Protein AF-A0A7L2H159-F1 (afdb_monomer_lite)

Foldseek 3Di:
DVVVVVVVVVCQLCVLVVLLVVLLVLLVVLLCVLPDPDAQPAADAVVQLVVLVVLLVVLLVLLVVCLVVSHSVSSNVSSVSSSVSLNSNSNNLRRHLPPPPHDPVNSVVSSVVNSVSSVVVSVSSVVSSVD

Structure (mmCIF, N/CA/C/O backbone):
data_AF-A0A7L2H159-F1
#
_entry.id   AF-A0A7L2H159-F1
#
loop_
_atom_site.group_PDB
_atom_site.id
_atom_site.type_symbol
_atom_site.label_atom_id
_atom_site.label_alt_id
_atom_site.label_comp_id
_atom_site.label_asym_id
_atom_site.label_entity_id
_atom_site.label_seq_id
_atom_site.pdbx_PDB_ins_code
_atom_site.Cartn_x
_atom_site.Cartn_y
_atom_site.Cartn_z
_atom_site.occupancy
_atom_site.B_iso_or_equiv
_atom_site.auth_seq_id
_atom_site.auth_comp_id
_atom_site.auth_asym_id
_atom_site.auth_atom_id
_atom_site.pdbx_PDB_model_num
ATOM 1 N N . SER A 1 1 ? -23.856 16.927 29.830 1.00 85.12 1 SER A N 1
ATOM 2 C CA . SER A 1 1 ? -25.014 16.331 29.131 1.00 85.12 1 SER A CA 1
ATOM 3 C C . SER A 1 1 ? -24.593 14.970 28.621 1.00 85.12 1 SER A C 1
ATOM 5 O O . SER A 1 1 ? -23.521 14.888 28.032 1.00 85.12 1 SER A O 1
ATOM 7 N N . LEU A 1 2 ? -25.415 13.944 28.853 1.00 88.69 2 LEU A N 1
ATOM 8 C CA . LEU A 1 2 ? -25.179 12.554 28.451 1.00 88.69 2 LEU A CA 1
ATOM 9 C C . LEU A 1 2 ? -24.815 12.423 26.962 1.00 88.69 2 LEU A C 1
ATOM 11 O O . LEU A 1 2 ? -23.869 11.725 26.626 1.00 88.69 2 LEU A O 1
ATOM 15 N N . LEU A 1 3 ? -25.477 13.191 26.089 1.00 90.19 3 LEU A N 1
ATOM 16 C CA . LEU A 1 3 ? -25.216 13.191 24.643 1.00 90.19 3 LEU A CA 1
ATOM 17 C C . LEU A 1 3 ? -23.782 13.608 24.282 1.00 90.19 3 LEU A C 1
ATOM 19 O O . LEU A 1 3 ? -23.207 13.081 23.336 1.00 90.19 3 LEU A O 1
ATOM 23 N N . LYS A 1 4 ? -23.180 14.533 25.044 1.00 90.75 4 LYS A N 1
ATOM 24 C CA . LYS A 1 4 ? -21.782 14.939 24.819 1.00 90.75 4 LYS A CA 1
ATOM 25 C C . LYS A 1 4 ? -20.814 13.815 25.188 1.00 90.75 4 LYS A C 1
ATOM 27 O O . LYS A 1 4 ? -19.815 13.634 24.507 1.00 90.75 4 LYS A O 1
ATOM 32 N N . THR A 1 5 ? -21.122 13.072 26.249 1.00 91.75 5 THR A N 1
ATOM 33 C CA . THR A 1 5 ? -20.315 11.933 26.698 1.00 91.75 5 THR A CA 1
ATOM 34 C C . THR A 1 5 ? -20.429 10.761 25.729 1.00 91.75 5 THR A C 1
ATOM 36 O O . THR A 1 5 ? -19.405 10.201 25.366 1.00 91.75 5 THR A O 1
ATOM 39 N N . VAL A 1 6 ? -21.640 10.440 25.256 1.00 92.12 6 VAL A N 1
ATOM 40 C CA . VAL A 1 6 ? -21.860 9.392 24.243 1.00 92.12 6 VAL A CA 1
ATOM 41 C C . VAL A 1 6 ? -21.061 9.694 22.977 1.00 92.12 6 VAL A C 1
ATOM 43 O O . VAL A 1 6 ? -20.264 8.865 22.555 1.00 92.12 6 VAL A O 1
ATOM 46 N N . LYS A 1 7 ? -21.175 10.918 22.447 1.00 91.62 7 LYS A N 1
ATOM 47 C CA . LYS A 1 7 ? -20.420 11.325 21.258 1.00 91.62 7 LYS A CA 1
ATOM 48 C C . LYS A 1 7 ? -18.904 11.217 21.450 1.00 91.62 7 LYS A C 1
ATOM 50 O O . LYS A 1 7 ? -18.211 10.736 20.565 1.00 91.62 7 LYS A O 1
ATOM 55 N N . ALA A 1 8 ? -18.387 11.641 22.605 1.00 91.12 8 ALA A N 1
ATOM 56 C CA . ALA A 1 8 ? -16.958 11.536 22.896 1.00 91.12 8 ALA A CA 1
ATOM 57 C C . ALA A 1 8 ? -16.473 10.074 22.924 1.00 91.12 8 ALA A C 1
ATOM 59 O O . ALA A 1 8 ? -15.375 9.789 22.456 1.00 91.12 8 ALA A O 1
ATOM 60 N N . VAL A 1 9 ? -17.293 9.151 23.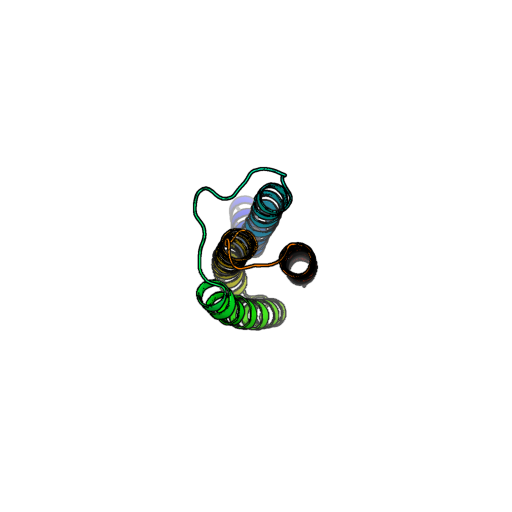438 1.00 91.44 9 VAL A N 1
ATOM 61 C CA . VAL A 1 9 ? -16.985 7.713 23.439 1.00 91.44 9 VAL A CA 1
ATOM 62 C C . VAL A 1 9 ? -17.002 7.142 22.020 1.00 91.44 9 VAL A C 1
ATOM 64 O O . VAL A 1 9 ? -16.086 6.411 21.658 1.00 91.44 9 VAL A O 1
ATOM 67 N N . GLU A 1 10 ? -17.994 7.495 21.200 1.00 90.12 10 GLU A N 1
ATOM 68 C CA . GLU A 1 10 ? -18.069 7.063 19.795 1.00 90.12 10 GLU A CA 1
ATOM 69 C C . GLU A 1 10 ? -16.881 7.577 18.969 1.00 90.12 10 GLU A C 1
ATOM 71 O O . GLU A 1 10 ? -16.285 6.831 18.188 1.00 90.12 10 GLU A O 1
ATOM 76 N N . ASP A 1 11 ? -16.497 8.841 19.162 1.00 88.69 11 ASP A N 1
ATOM 77 C CA . ASP A 1 11 ? -15.356 9.443 18.471 1.00 88.69 11 ASP A CA 1
ATOM 78 C C . ASP A 1 11 ? -14.041 8.728 18.817 1.00 88.69 11 ASP A C 1
ATOM 80 O O . ASP A 1 11 ? -13.229 8.460 17.926 1.00 88.69 11 ASP A O 1
ATOM 84 N N . GLU A 1 12 ? -13.853 8.386 20.093 1.00 87.94 12 GLU A N 1
ATOM 85 C CA . GLU A 1 12 ? -12.671 7.678 20.587 1.00 87.94 12 GLU A CA 1
ATOM 86 C C . GLU A 1 12 ? -12.644 6.210 20.139 1.00 87.94 12 GLU A C 1
ATOM 88 O O . GLU A 1 12 ? -11.576 5.673 19.847 1.00 87.94 12 GLU A O 1
ATOM 93 N N . ALA A 1 13 ? -13.812 5.572 20.025 1.00 89.06 13 ALA A N 1
ATOM 94 C CA . ALA A 1 13 ? -13.947 4.192 19.564 1.00 89.06 13 ALA A CA 1
ATOM 95 C C . ALA A 1 13 ? -13.726 4.025 18.051 1.00 89.06 13 ALA A C 1
ATOM 97 O O . ALA A 1 13 ? -13.437 2.919 17.609 1.00 89.06 13 ALA A O 1
ATOM 98 N N . THR A 1 14 ? -13.842 5.098 17.261 1.00 93.06 14 THR A N 1
ATOM 99 C CA . THR A 1 14 ? -13.792 5.043 15.784 1.00 93.06 14 THR A CA 1
ATOM 100 C C . THR A 1 14 ? -12.615 5.800 15.168 1.00 93.06 14 THR A C 1
ATOM 102 O O . THR A 1 14 ? -12.459 5.837 13.947 1.00 93.06 14 THR A O 1
ATOM 105 N N . LYS A 1 15 ? -11.767 6.450 15.973 1.00 94.69 15 LYS A N 1
ATOM 106 C CA . LYS A 1 15 ? -10.646 7.260 15.462 1.00 94.69 15 LYS A CA 1
ATOM 107 C C . LYS A 1 15 ? -9.642 6.460 14.624 1.00 94.69 15 LYS A C 1
ATOM 109 O O . LYS A 1 15 ? -9.171 6.962 13.606 1.00 94.69 15 LYS A O 1
ATOM 114 N N . GLY A 1 16 ? -9.332 5.228 15.023 1.00 95.38 16 GLY A N 1
ATOM 115 C CA . GLY A 1 16 ? -8.449 4.328 14.288 1.00 9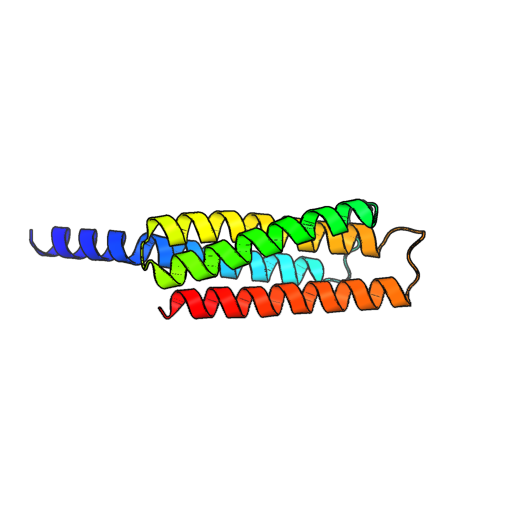5.38 16 GLY A CA 1
ATOM 116 C C . GLY A 1 16 ? -9.109 3.810 13.023 1.00 95.38 16 GLY A C 1
ATOM 117 O O . GLY A 1 16 ? -8.482 3.852 11.969 1.00 95.38 16 GLY A O 1
ATOM 118 N N . THR A 1 17 ? -10.387 3.441 13.098 1.00 95.00 17 THR A N 1
ATOM 119 C CA . THR A 1 17 ? -11.203 3.069 11.932 1.00 95.00 17 THR A CA 1
ATOM 120 C C . THR A 1 17 ? -11.168 4.163 10.863 1.00 95.00 17 THR A C 1
ATOM 122 O O . THR A 1 17 ? -10.732 3.909 9.744 1.00 95.00 17 THR A O 1
ATOM 125 N N . ARG A 1 18 ? -11.477 5.415 11.231 1.00 96.38 18 ARG A N 1
ATOM 126 C CA . ARG A 1 18 ? -11.416 6.571 10.314 1.00 96.38 18 ARG A CA 1
ATOM 127 C C . ARG A 1 18 ? -10.018 6.787 9.730 1.00 96.38 18 ARG A C 1
ATOM 129 O O . ARG A 1 18 ? -9.869 7.103 8.551 1.00 96.38 18 ARG A O 1
ATOM 136 N N . ALA A 1 19 ? -8.974 6.626 10.547 1.00 97.12 19 ALA A N 1
ATOM 137 C CA . ALA A 1 19 ? -7.594 6.745 10.081 1.00 97.12 19 ALA A CA 1
ATOM 138 C C . ALA A 1 19 ? -7.237 5.655 9.056 1.00 97.12 19 ALA A C 1
ATOM 140 O O . ALA A 1 19 ? -6.525 5.936 8.088 1.00 97.12 19 ALA A O 1
ATOM 141 N N . LEU A 1 20 ? -7.731 4.433 9.263 1.00 97.31 20 LEU A N 1
ATOM 142 C CA . LEU A 1 20 ? -7.494 3.298 8.382 1.00 97.31 20 LEU A CA 1
ATOM 143 C C . LEU A 1 20 ? -8.276 3.421 7.067 1.00 97.31 20 LEU A C 1
ATOM 145 O O . LEU A 1 20 ? -7.681 3.224 6.010 1.00 97.31 20 LEU A O 1
ATOM 149 N N . GLU A 1 21 ? -9.537 3.856 7.103 1.00 97.81 21 GLU A N 1
ATOM 150 C CA . GLU A 1 21 ? -10.330 4.189 5.907 1.00 97.81 21 GLU A CA 1
ATOM 151 C C . GLU A 1 21 ? -9.625 5.241 5.037 1.00 97.81 21 GLU A C 1
ATOM 153 O O . GLU A 1 21 ? -9.463 5.060 3.828 1.00 97.81 21 GLU A O 1
ATOM 158 N N . ALA A 1 22 ? -9.113 6.312 5.655 1.00 98.19 22 ALA A N 1
ATOM 159 C CA . ALA A 1 22 ? -8.348 7.337 4.947 1.00 98.19 22 ALA A CA 1
ATOM 160 C C . ALA A 1 22 ? -7.036 6.791 4.351 1.00 98.19 22 ALA A C 1
ATOM 162 O O . ALA A 1 22 ? -6.587 7.244 3.297 1.00 98.19 22 ALA A O 1
ATOM 163 N N . THR A 1 23 ? -6.390 5.828 5.016 1.00 98.38 23 THR A N 1
ATOM 164 C CA . THR A 1 23 ? -5.217 5.130 4.465 1.00 98.38 23 THR A CA 1
ATOM 165 C C . THR A 1 23 ? -5.581 4.260 3.267 1.00 98.38 23 THR A C 1
ATOM 167 O O . THR A 1 23 ? -4.852 4.291 2.280 1.00 98.38 23 THR A O 1
ATOM 170 N N . ILE A 1 24 ? -6.678 3.509 3.334 1.00 98.44 24 ILE A N 1
ATOM 171 C CA . ILE A 1 24 ? -7.157 2.664 2.233 1.00 98.44 24 ILE A CA 1
ATOM 172 C C . ILE A 1 24 ? -7.417 3.521 0.993 1.00 98.44 24 ILE A C 1
ATOM 174 O O . ILE A 1 24 ? -6.910 3.215 -0.084 1.00 98.44 24 ILE A O 1
ATOM 178 N N . GLU A 1 25 ? -8.126 4.640 1.149 1.00 98.44 25 GLU A N 1
ATOM 179 C CA . GLU A 1 25 ? -8.407 5.540 0.030 1.00 98.44 25 GLU A CA 1
ATOM 180 C C . GLU A 1 25 ? -7.126 6.143 -0.564 1.00 98.44 25 GLU A C 1
ATOM 182 O O . GLU A 1 25 ? -6.949 6.176 -1.781 1.00 98.44 25 GLU A O 1
ATOM 187 N N . HIS A 1 26 ? -6.173 6.532 0.284 1.00 98.50 26 HIS A N 1
ATOM 188 C CA . HIS A 1 26 ? -4.868 6.987 -0.186 1.00 98.50 26 HIS A CA 1
ATOM 189 C C . HIS A 1 26 ? -4.113 5.903 -0.972 1.00 98.50 26 HIS A C 1
ATOM 191 O O . HIS A 1 26 ? -3.534 6.189 -2.017 1.00 98.50 26 HIS A O 1
ATOM 197 N N . ILE A 1 27 ? -4.129 4.651 -0.507 1.00 98.44 27 ILE A N 1
ATOM 198 C CA . ILE A 1 27 ? -3.483 3.541 -1.219 1.00 98.44 27 ILE A CA 1
ATOM 199 C C . ILE A 1 27 ? -4.142 3.318 -2.586 1.00 98.44 27 ILE A C 1
ATOM 201 O O . ILE A 1 27 ? -3.430 3.109 -3.568 1.00 98.44 27 ILE A O 1
ATOM 205 N N . ARG A 1 28 ? -5.474 3.420 -2.690 1.00 98.50 28 ARG A N 1
ATOM 206 C CA . ARG A 1 28 ? -6.177 3.334 -3.984 1.00 98.50 28 ARG A CA 1
ATOM 207 C C . ARG A 1 28 ? -5.740 4.441 -4.946 1.00 98.50 28 ARG A C 1
ATOM 209 O O . ARG A 1 28 ? -5.537 4.171 -6.130 1.00 98.50 28 ARG A O 1
ATOM 216 N N . GLN A 1 29 ? -5.537 5.660 -4.447 1.00 98.38 29 GLN A N 1
ATOM 217 C CA . GLN A 1 29 ? -5.018 6.776 -5.246 1.00 98.38 29 GLN A CA 1
ATOM 218 C C . GLN A 1 29 ? -3.591 6.505 -5.742 1.00 98.38 29 GLN A C 1
ATOM 220 O O . GLN A 1 29 ? -3.324 6.637 -6.938 1.00 98.38 29 GLN A O 1
ATOM 225 N N . GLU A 1 30 ? -2.691 6.051 -4.867 1.00 97.94 30 GLU A N 1
ATOM 226 C CA . GLU A 1 30 ? -1.323 5.677 -5.256 1.00 97.94 30 GLU A CA 1
ATOM 227 C C . GLU A 1 30 ? -1.317 4.518 -6.266 1.00 97.94 30 GLU A C 1
ATOM 229 O O . GLU A 1 30 ? -0.550 4.532 -7.230 1.00 97.94 30 GLU A O 1
ATOM 234 N N . LEU A 1 31 ? -2.215 3.542 -6.111 1.00 98.12 31 LEU A N 1
ATOM 235 C CA . LEU A 1 31 ? -2.356 2.423 -7.039 1.00 98.12 31 LEU A CA 1
ATOM 236 C C . LEU A 1 31 ? -2.866 2.862 -8.420 1.00 98.12 31 LEU A C 1
ATOM 238 O O . LEU A 1 31 ? -2.417 2.336 -9.446 1.00 98.12 31 LEU A O 1
ATOM 242 N N . ALA A 1 32 ? -3.762 3.848 -8.471 1.00 98.06 32 ALA A N 1
ATOM 243 C CA . ALA A 1 32 ? -4.205 4.457 -9.721 1.00 98.06 32 ALA A CA 1
ATOM 244 C C . ALA A 1 32 ? -3.045 5.181 -10.428 1.00 98.06 32 ALA A C 1
ATOM 246 O O . ALA A 1 32 ? -2.836 4.995 -11.630 1.00 98.06 32 ALA A O 1
ATOM 247 N N . VAL A 1 33 ? -2.228 5.936 -9.683 1.00 97.25 33 VAL A N 1
ATOM 248 C CA . VAL A 1 33 ? -1.009 6.578 -10.210 1.00 97.25 33 VAL A CA 1
ATOM 249 C C . VAL A 1 33 ? -0.013 5.531 -10.712 1.00 97.25 33 VAL A C 1
ATOM 251 O O . VAL A 1 33 ? 0.534 5.666 -11.813 1.00 97.25 33 VAL A O 1
ATOM 254 N N . PHE A 1 34 ? 0.193 4.457 -9.953 1.00 97.56 34 PHE A N 1
ATOM 255 C CA . PHE A 1 34 ? 1.059 3.344 -10.325 1.00 97.56 34 PHE A CA 1
ATOM 256 C C . PHE A 1 34 ? 0.613 2.679 -11.633 1.00 97.56 34 PHE A C 1
ATOM 258 O O . PHE A 1 34 ? 1.427 2.504 -12.540 1.00 97.56 34 PHE A O 1
ATOM 265 N N . SER A 1 35 ? -0.685 2.408 -11.768 1.00 96.88 35 SER A N 1
ATOM 266 C CA . SER A 1 35 ? -1.280 1.744 -12.937 1.00 96.88 35 SER A CA 1
ATOM 267 C C . SER A 1 35 ? -1.423 2.656 -14.162 1.00 96.88 35 SER A C 1
ATOM 269 O O . SER A 1 35 ? -1.697 2.175 -15.260 1.00 96.88 35 SER A O 1
ATOM 271 N N . SER A 1 36 ? -1.248 3.969 -13.998 1.00 97.00 36 SER A N 1
ATOM 272 C CA . SER A 1 36 ? -1.332 4.926 -15.101 1.00 97.00 36 SER A CA 1
ATOM 273 C C . SER A 1 36 ? -0.188 4.747 -16.118 1.00 97.00 36 SER A C 1
ATOM 275 O O . SER A 1 36 ? 0.923 4.349 -15.741 1.00 97.00 36 SER A O 1
ATOM 277 N N . PRO A 1 37 ? -0.397 5.126 -17.394 1.00 93.56 37 PRO A N 1
ATOM 278 C CA . PRO A 1 37 ? 0.652 5.100 -18.418 1.00 93.56 37 PRO A CA 1
ATOM 279 C C . PRO A 1 37 ? 1.736 6.172 -18.208 1.00 93.56 37 PRO A C 1
ATOM 281 O O . PRO A 1 37 ? 2.694 6.232 -18.975 1.00 93.56 37 PRO A O 1
ATOM 284 N N . VAL A 1 38 ? 1.598 7.032 -17.191 1.00 93.62 38 VAL A N 1
ATOM 285 C CA . VAL A 1 38 ? 2.573 8.080 -16.878 1.00 93.62 38 VAL A CA 1
ATOM 286 C C . VAL A 1 38 ? 3.892 7.437 -16.457 1.00 93.62 38 VAL A C 1
ATOM 288 O O . VAL A 1 38 ? 3.926 6.603 -15.546 1.00 93.62 38 VAL A O 1
ATOM 291 N N . LEU A 1 39 ? 4.978 7.836 -17.119 1.00 93.81 39 LEU A N 1
ATOM 292 C CA . LEU A 1 39 ? 6.329 7.393 -16.790 1.00 93.81 39 LEU A CA 1
ATOM 293 C C . LEU A 1 39 ? 6.762 7.950 -15.425 1.00 93.81 39 LEU A C 1
ATOM 295 O O . LEU A 1 39 ? 6.392 9.076 -15.079 1.00 93.81 39 LEU A O 1
ATOM 299 N N . PRO A 1 40 ? 7.547 7.197 -14.636 1.00 94.81 40 PRO A N 1
ATOM 300 C CA . PRO A 1 40 ? 8.083 7.724 -13.392 1.00 94.81 40 PRO A CA 1
ATOM 301 C C . PRO A 1 40 ? 9.052 8.882 -13.681 1.00 94.81 40 PRO A C 1
ATOM 303 O O . PRO A 1 40 ? 9.785 8.867 -14.667 1.00 94.81 40 PRO A O 1
ATOM 306 N N . ALA A 1 41 ? 9.067 9.892 -12.807 1.00 92.38 41 ALA A N 1
ATOM 307 C CA . ALA A 1 41 ? 9.914 11.079 -12.974 1.00 92.38 41 ALA A CA 1
ATOM 308 C C . ALA A 1 41 ? 11.422 10.770 -12.893 1.00 92.38 41 ALA A C 1
ATOM 310 O O . ALA A 1 41 ? 12.247 11.546 -13.369 1.00 92.38 41 ALA A O 1
ATOM 311 N N . LYS A 1 42 ? 11.776 9.646 -12.268 1.00 94.88 42 LYS A N 1
ATOM 312 C CA . LYS A 1 42 ? 13.133 9.114 -12.163 1.00 94.88 42 LYS A CA 1
ATOM 313 C C . LYS A 1 42 ? 13.094 7.592 -12.264 1.00 94.88 42 LYS A C 1
ATOM 315 O O . LYS A 1 42 ? 12.036 6.986 -12.112 1.00 94.88 42 LYS A O 1
ATOM 320 N N . VAL A 1 43 ? 14.253 6.988 -12.478 1.00 95.31 43 VAL A N 1
ATOM 321 C CA . VAL A 1 43 ? 14.446 5.539 -12.361 1.00 95.31 43 VAL A CA 1
ATOM 322 C C . VAL A 1 43 ? 15.260 5.230 -11.108 1.00 95.31 43 VAL A C 1
ATOM 324 O O . VAL A 1 43 ? 15.987 6.092 -10.609 1.00 95.31 43 VAL A O 1
ATOM 327 N N . SER A 1 44 ? 15.124 4.014 -10.598 1.00 93.94 44 SER A N 1
ATOM 328 C CA . SER A 1 44 ? 15.887 3.493 -9.460 1.00 93.94 44 SER A CA 1
ATOM 329 C C . SER A 1 44 ? 16.409 2.097 -9.783 1.00 93.94 44 SER A C 1
ATOM 331 O O . SER A 1 44 ? 16.050 1.523 -10.815 1.00 93.94 44 SER A O 1
ATOM 333 N N . THR A 1 45 ? 17.288 1.557 -8.940 1.00 92.12 45 THR A N 1
ATOM 334 C CA . THR A 1 45 ? 17.813 0.208 -9.172 1.00 92.12 45 THR A CA 1
ATOM 335 C C . THR A 1 45 ? 16.850 -0.856 -8.627 1.00 92.12 45 THR A C 1
ATOM 337 O O . THR A 1 45 ? 16.092 -0.594 -7.684 1.00 92.12 45 THR A O 1
ATOM 340 N N . PRO A 1 46 ? 16.861 -2.088 -9.164 1.00 90.56 46 PRO A N 1
ATOM 341 C CA . PRO A 1 46 ? 16.083 -3.191 -8.600 1.00 90.56 46 PRO A CA 1
ATOM 342 C C . PRO A 1 46 ? 16.369 -3.454 -7.110 1.00 90.56 46 PRO A C 1
ATOM 344 O O . PRO A 1 46 ? 15.465 -3.829 -6.364 1.00 90.56 46 PRO A O 1
ATOM 347 N N . GLU A 1 47 ? 17.594 -3.214 -6.640 1.00 90.06 47 GLU A N 1
ATOM 348 C CA . GLU A 1 47 ? 17.983 -3.354 -5.230 1.00 90.06 47 GLU A CA 1
ATOM 349 C C . GLU A 1 47 ? 17.257 -2.347 -4.330 1.00 90.06 47 GLU A C 1
ATOM 351 O O . GLU A 1 47 ? 16.901 -2.674 -3.192 1.00 90.06 47 GLU A O 1
ATOM 356 N N . ASP A 1 48 ? 16.994 -1.137 -4.831 1.00 88.06 48 ASP A N 1
ATOM 357 C CA . ASP A 1 48 ? 16.197 -0.131 -4.128 1.00 88.06 48 ASP A CA 1
ATOM 358 C C . ASP A 1 48 ? 14.768 -0.631 -3.908 1.00 88.06 48 ASP A C 1
ATOM 360 O O . ASP A 1 48 ? 14.234 -0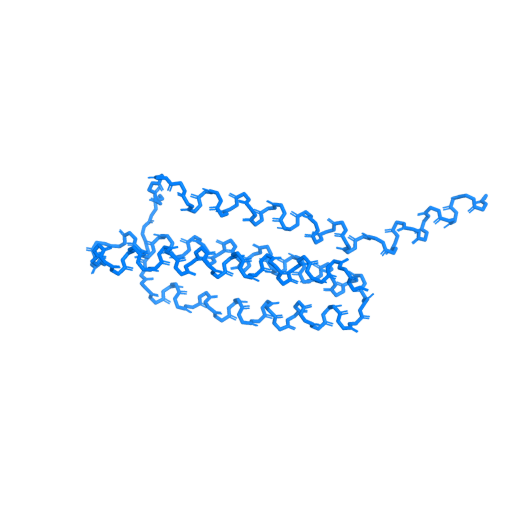.519 -2.801 1.00 88.06 48 ASP A O 1
ATOM 364 N N . PHE A 1 49 ? 14.182 -1.267 -4.927 1.00 91.25 49 PHE A N 1
ATOM 365 C CA . PHE A 1 49 ? 12.870 -1.900 -4.822 1.00 91.25 49 PHE A CA 1
ATOM 366 C C . PHE A 1 49 ? 12.873 -3.092 -3.854 1.00 91.25 49 PHE A C 1
ATOM 368 O O . PHE A 1 49 ? 11.997 -3.181 -2.989 1.00 91.25 49 PHE A O 1
ATOM 375 N N . ILE A 1 50 ? 13.887 -3.964 -3.907 1.00 90.62 50 ILE A N 1
ATOM 376 C CA . ILE A 1 50 ? 14.013 -5.104 -2.983 1.00 90.62 50 ILE A CA 1
ATOM 377 C C . ILE A 1 50 ? 14.021 -4.627 -1.526 1.00 90.62 50 ILE A C 1
ATOM 379 O O . ILE A 1 50 ? 13.385 -5.248 -0.672 1.00 90.62 50 ILE A O 1
ATOM 383 N N . ARG A 1 51 ? 14.662 -3.494 -1.213 1.00 90.50 51 ARG A N 1
ATOM 384 C CA . ARG A 1 51 ? 14.664 -2.947 0.155 1.00 90.50 51 ARG A CA 1
ATOM 385 C C . ARG A 1 51 ? 13.267 -2.580 0.660 1.00 90.50 51 ARG A C 1
ATOM 387 O O . ARG A 1 51 ? 13.032 -2.693 1.864 1.00 90.50 51 ARG A O 1
ATOM 394 N N . MET A 1 52 ? 12.339 -2.204 -0.221 1.00 90.69 52 MET A N 1
ATOM 395 C CA . MET A 1 52 ? 10.968 -1.843 0.164 1.00 90.69 52 MET A CA 1
ATOM 396 C C . MET A 1 52 ? 10.121 -3.059 0.555 1.00 90.69 52 MET A C 1
ATOM 398 O O . MET A 1 52 ? 9.202 -2.930 1.363 1.00 90.69 52 MET A O 1
ATOM 402 N N . THR A 1 53 ? 10.461 -4.259 0.069 1.00 85.31 53 THR A N 1
ATOM 403 C CA . THR A 1 53 ? 9.711 -5.492 0.385 1.00 85.31 53 THR A CA 1
ATOM 404 C C . THR A 1 53 ? 9.696 -5.803 1.885 1.00 85.31 53 THR A C 1
ATOM 406 O O . THR A 1 53 ? 8.658 -6.183 2.423 1.00 85.31 53 THR A O 1
ATOM 409 N N . LYS A 1 54 ? 10.798 -5.518 2.599 1.00 89.31 54 LYS A N 1
ATOM 410 C CA . LYS A 1 54 ? 10.869 -5.622 4.068 1.00 89.31 54 LYS A CA 1
ATOM 411 C C . LYS A 1 54 ? 9.855 -4.711 4.763 1.00 89.31 54 LYS A C 1
ATOM 413 O O . LYS A 1 54 ? 9.274 -5.102 5.772 1.00 89.31 54 LYS A O 1
ATOM 418 N N . GLY A 1 55 ? 9.635 -3.513 4.217 1.00 91.50 55 GLY A N 1
ATOM 419 C CA . GLY A 1 55 ? 8.653 -2.560 4.731 1.00 91.50 55 GLY A CA 1
ATOM 420 C C . GLY A 1 55 ? 7.235 -3.125 4.679 1.00 91.50 55 GLY A C 1
ATOM 421 O O . GLY A 1 55 ? 6.512 -3.045 5.670 1.00 91.50 55 GLY A O 1
ATOM 422 N N . ILE A 1 56 ? 6.877 -3.781 3.571 1.00 95.06 56 ILE A N 1
ATOM 423 C CA . ILE A 1 56 ? 5.579 -4.452 3.413 1.00 95.06 56 ILE A CA 1
ATOM 424 C C . ILE A 1 56 ? 5.427 -5.618 4.391 1.00 95.06 56 ILE A C 1
ATOM 426 O O . ILE A 1 56 ? 4.389 -5.734 5.041 1.00 95.06 56 ILE A O 1
ATOM 430 N N . THR A 1 57 ? 6.460 -6.450 4.564 1.00 94.81 57 THR A N 1
ATOM 431 C CA . THR A 1 57 ? 6.423 -7.561 5.531 1.00 94.81 57 THR A CA 1
ATOM 432 C C . THR A 1 57 ? 6.141 -7.063 6.949 1.00 94.81 57 THR A C 1
ATOM 434 O O . THR A 1 57 ? 5.286 -7.608 7.646 1.00 94.81 57 THR A O 1
ATOM 437 N N . MET A 1 58 ? 6.816 -5.989 7.369 1.00 95.25 58 MET A N 1
ATOM 438 C CA . MET A 1 58 ? 6.598 -5.390 8.688 1.00 95.25 58 MET A CA 1
ATOM 439 C C . MET A 1 58 ? 5.207 -4.763 8.819 1.00 95.25 58 MET A C 1
ATOM 441 O O . MET A 1 58 ? 4.558 -4.927 9.852 1.00 95.25 58 MET A O 1
ATOM 445 N N . ALA A 1 59 ? 4.741 -4.056 7.787 1.00 96.38 59 ALA A N 1
ATOM 446 C CA . ALA A 1 59 ? 3.425 -3.426 7.786 1.00 96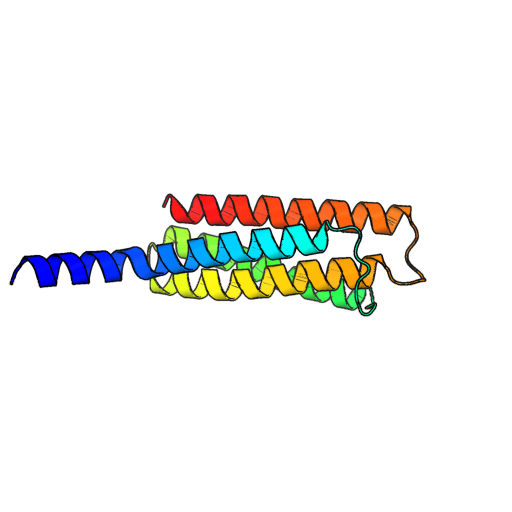.38 59 ALA A CA 1
ATOM 447 C C . ALA A 1 59 ? 2.298 -4.470 7.873 1.00 96.38 59 ALA A C 1
ATOM 449 O O . ALA A 1 59 ? 1.391 -4.321 8.689 1.00 96.38 59 ALA A O 1
ATOM 450 N N . THR A 1 60 ? 2.441 -5.581 7.145 1.00 96.62 60 THR A N 1
ATOM 451 C CA . THR A 1 60 ? 1.522 -6.731 7.175 1.00 96.62 60 THR A CA 1
ATOM 452 C C . THR A 1 60 ? 1.428 -7.330 8.577 1.00 96.62 60 THR A C 1
ATOM 454 O O . THR A 1 60 ? 0.335 -7.473 9.121 1.00 96.62 60 THR A O 1
ATOM 457 N N . ALA A 1 61 ? 2.573 -7.628 9.203 1.00 96.38 61 ALA A N 1
ATOM 458 C CA . ALA A 1 61 ? 2.602 -8.178 10.558 1.00 96.38 61 ALA A CA 1
ATOM 459 C C . ALA A 1 61 ? 1.924 -7.239 11.569 1.00 96.38 61 ALA A C 1
ATOM 461 O O . ALA A 1 61 ? 1.190 -7.686 12.451 1.00 96.38 61 ALA A O 1
ATOM 462 N N . LYS A 1 62 ? 2.134 -5.927 11.416 1.00 95.94 62 LYS A N 1
ATOM 463 C CA . LYS A 1 62 ? 1.516 -4.921 12.279 1.00 95.94 62 LYS A CA 1
ATOM 464 C C . LYS A 1 62 ? 0.004 -4.816 12.067 1.00 95.94 62 LYS A C 1
ATOM 466 O O . LYS A 1 62 ? -0.717 -4.698 13.051 1.00 95.94 62 LYS A O 1
ATOM 471 N N . ALA A 1 63 ? -0.468 -4.915 10.824 1.00 95.56 63 ALA A N 1
ATOM 472 C CA . ALA A 1 63 ? -1.895 -4.909 10.513 1.00 95.56 63 ALA A CA 1
ATOM 473 C C . ALA A 1 63 ? -2.631 -6.086 11.161 1.00 95.56 63 ALA A C 1
ATOM 475 O O . ALA A 1 63 ? -3.647 -5.883 11.822 1.00 95.56 63 ALA A O 1
ATOM 476 N N . VAL A 1 64 ? -2.060 -7.291 11.078 1.00 95.38 64 VAL A N 1
ATOM 477 C CA . VAL A 1 64 ? -2.603 -8.480 11.756 1.00 95.38 64 VAL A CA 1
ATOM 478 C C . VAL A 1 64 ? -2.626 -8.289 13.276 1.00 95.38 64 VAL A C 1
ATOM 480 O O . VAL A 1 64 ? -3.623 -8.592 13.929 1.00 95.38 64 VAL A O 1
ATOM 483 N N . ALA A 1 65 ? -1.548 -7.752 13.856 1.00 94.56 65 ALA A N 1
ATOM 484 C CA . ALA A 1 65 ? -1.489 -7.488 15.292 1.00 94.56 65 ALA A CA 1
ATOM 485 C C . ALA A 1 65 ? -2.535 -6.454 15.749 1.00 94.56 65 ALA A C 1
ATOM 487 O O . ALA A 1 65 ? -3.143 -6.641 16.800 1.00 94.56 65 ALA A O 1
ATOM 488 N N . ALA A 1 66 ? -2.769 -5.399 14.962 1.00 94.38 66 ALA A N 1
ATOM 489 C CA . ALA A 1 66 ? -3.769 -4.378 15.265 1.00 94.38 66 ALA A CA 1
ATOM 490 C C . ALA A 1 66 ? -5.203 -4.918 15.186 1.00 94.38 66 ALA A C 1
ATOM 492 O O . ALA A 1 66 ? -6.005 -4.611 16.066 1.00 94.38 66 ALA A O 1
ATOM 493 N N . GLY A 1 67 ? -5.506 -5.766 14.194 1.00 91.38 67 GLY A N 1
ATOM 494 C CA . GLY A 1 67 ? -6.798 -6.456 14.119 1.00 91.38 67 GLY A CA 1
ATOM 495 C C . GLY A 1 67 ? -7.057 -7.315 15.360 1.00 91.38 67 GLY A C 1
ATOM 496 O O . GLY A 1 67 ? -8.126 -7.246 15.951 1.00 91.38 67 GLY A O 1
ATOM 497 N N . ASN A 1 68 ? -6.041 -8.042 15.833 1.00 92.62 68 ASN A N 1
ATOM 498 C CA . ASN A 1 68 ? -6.161 -8.875 17.034 1.00 92.62 68 ASN A CA 1
ATOM 499 C C . ASN A 1 68 ? -6.250 -8.082 18.348 1.00 92.62 68 ASN A C 1
ATOM 501 O O . ASN A 1 68 ? -6.801 -8.590 19.323 1.00 92.62 68 ASN A O 1
ATOM 505 N N . SER A 1 69 ? -5.658 -6.885 18.426 1.00 91.94 69 SER A N 1
ATOM 506 C CA . SER A 1 69 ? -5.664 -6.097 19.665 1.00 91.94 69 SER A CA 1
ATOM 507 C C . SER A 1 69 ? -6.943 -5.282 19.844 1.00 91.94 69 SER A C 1
ATOM 509 O O . SER A 1 69 ? -7.278 -4.927 20.976 1.00 91.94 69 SER A O 1
ATOM 511 N N . CYS A 1 70 ? -7.626 -4.946 18.743 1.00 87.25 70 CYS A N 1
ATOM 512 C CA . CYS A 1 70 ? -8.789 -4.053 18.700 1.00 87.25 70 CYS A CA 1
ATOM 513 C C . CYS A 1 70 ? -8.520 -2.672 19.341 1.00 87.25 70 CYS A C 1
ATOM 515 O O . CYS A 1 70 ? -9.442 -1.935 19.702 1.00 87.25 70 CYS A O 1
ATOM 517 N N . ARG A 1 71 ? -7.242 -2.294 19.511 1.00 93.25 71 ARG A N 1
ATOM 518 C CA . ARG A 1 71 ? -6.845 -1.014 20.107 1.00 93.25 71 ARG A CA 1
ATOM 519 C C . ARG A 1 71 ? -6.766 0.036 19.014 1.00 93.25 71 ARG A C 1
ATOM 521 O O . ARG A 1 71 ? -5.932 -0.052 18.119 1.00 93.25 71 ARG A O 1
ATOM 528 N N . GLN A 1 72 ? -7.564 1.092 19.145 1.00 94.31 72 GLN A N 1
ATOM 529 C CA . GLN A 1 72 ? -7.604 2.184 18.167 1.00 94.31 72 GLN A CA 1
ATOM 530 C C . GLN A 1 72 ? -6.221 2.820 17.922 1.00 94.31 72 GLN A C 1
ATOM 532 O O . GLN A 1 72 ? -5.901 3.163 16.789 1.00 94.31 72 GLN A O 1
ATOM 537 N N . GLU A 1 73 ? -5.360 2.902 18.941 1.00 95.06 73 GLU A N 1
ATOM 538 C CA . GLU A 1 73 ? -3.967 3.362 18.796 1.00 95.06 73 GLU A CA 1
ATOM 539 C C . GLU A 1 73 ? -3.123 2.452 17.888 1.00 95.06 73 GLU A C 1
ATOM 541 O O . GLU A 1 73 ? -2.367 2.939 17.044 1.00 95.06 73 GLU A O 1
ATOM 546 N N . ASP A 1 74 ? -3.281 1.131 18.008 1.00 95.69 74 ASP A N 1
ATOM 547 C CA . ASP A 1 74 ? -2.566 0.164 17.170 1.00 95.69 74 ASP A CA 1
ATOM 548 C C . ASP A 1 74 ? -3.068 0.238 15.720 1.00 95.69 74 ASP A C 1
ATOM 550 O O . ASP A 1 74 ? -2.271 0.149 14.778 1.00 95.69 74 ASP A O 1
ATOM 554 N N . VAL A 1 75 ? -4.370 0.486 15.531 1.00 96.12 75 VAL A N 1
ATOM 555 C CA . VAL A 1 75 ? -4.985 0.723 14.216 1.00 96.12 75 VAL A CA 1
ATOM 556 C C . VAL A 1 75 ? -4.453 2.015 13.585 1.00 96.12 75 VAL A C 1
ATOM 558 O O . VAL A 1 75 ? -4.035 1.991 12.430 1.00 96.12 75 VAL A O 1
ATOM 561 N N . ILE A 1 76 ? -4.345 3.121 14.332 1.00 96.88 76 ILE A N 1
ATOM 562 C CA . ILE A 1 76 ? -3.726 4.372 13.843 1.00 96.88 76 ILE A CA 1
ATOM 563 C C . ILE A 1 76 ? -2.263 4.131 13.447 1.00 96.88 76 ILE A C 1
ATOM 565 O O . ILE A 1 76 ? -1.806 4.544 12.375 1.00 96.88 76 ILE A O 1
ATOM 569 N N . ALA A 1 77 ? -1.507 3.443 14.303 1.00 96.75 77 ALA A N 1
ATOM 570 C CA . ALA A 1 77 ? -0.100 3.158 14.064 1.00 96.75 77 ALA A CA 1
ATOM 571 C C . ALA A 1 77 ? 0.110 2.224 12.859 1.00 96.75 77 ALA A C 1
ATOM 573 O O . ALA A 1 77 ? 1.155 2.293 12.201 1.00 96.75 77 ALA A O 1
ATOM 574 N N . THR A 1 78 ? -0.862 1.358 12.577 1.00 97.25 78 THR A N 1
ATOM 575 C CA . THR A 1 78 ? -0.932 0.517 11.377 1.00 97.25 78 THR A CA 1
ATOM 576 C C . THR A 1 78 ? -1.293 1.337 10.150 1.00 97.25 78 THR A C 1
ATOM 578 O O . THR A 1 78 ? -0.608 1.220 9.137 1.00 97.25 78 THR A O 1
ATOM 581 N N . ALA A 1 79 ? -2.303 2.202 10.233 1.00 97.56 79 ALA A N 1
ATOM 582 C CA . ALA A 1 79 ? -2.744 3.057 9.137 1.00 97.56 79 ALA A CA 1
ATOM 583 C C . ALA A 1 79 ? -1.598 3.944 8.625 1.00 97.56 79 ALA A C 1
ATOM 585 O O . ALA A 1 79 ? -1.360 4.025 7.419 1.00 97.56 79 ALA A O 1
ATOM 586 N N . ASN A 1 80 ? -0.830 4.551 9.532 1.00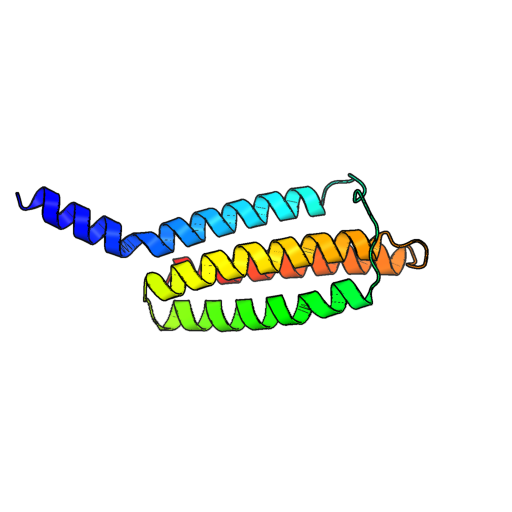 96.94 80 ASN A N 1
ATOM 587 C CA . ASN A 1 80 ? 0.307 5.398 9.170 1.00 96.94 80 ASN A CA 1
ATOM 588 C C . ASN A 1 80 ? 1.470 4.607 8.554 1.00 96.94 80 ASN A C 1
ATOM 590 O O . ASN A 1 80 ? 2.055 5.052 7.565 1.00 96.94 80 ASN A O 1
ATOM 594 N N . LEU A 1 81 ? 1.795 3.433 9.110 1.00 97.44 81 LEU A N 1
ATOM 595 C CA . LEU A 1 81 ? 2.850 2.575 8.564 1.00 97.44 81 LEU A CA 1
ATOM 596 C C . LEU A 1 81 ? 2.469 2.041 7.178 1.00 97.44 81 LEU A C 1
ATOM 598 O O . LEU A 1 81 ? 3.276 2.112 6.258 1.00 97.44 81 LEU A O 1
ATOM 602 N N . SER A 1 82 ? 1.232 1.566 7.032 1.00 97.81 82 SER A N 1
ATOM 603 C CA . SER A 1 82 ? 0.666 1.035 5.790 1.00 97.81 82 SER A CA 1
ATOM 604 C C . SER A 1 82 ? 0.712 2.057 4.663 1.00 97.81 82 SER A C 1
ATOM 606 O O . SER A 1 82 ? 1.204 1.752 3.578 1.00 97.81 82 SER A O 1
ATOM 608 N N . ARG A 1 83 ? 0.271 3.293 4.949 1.00 97.50 83 ARG A N 1
ATOM 609 C CA . ARG A 1 83 ? 0.280 4.402 3.989 1.00 97.50 83 ARG A CA 1
ATOM 610 C C . ARG A 1 83 ? 1.671 4.602 3.392 1.00 97.50 83 ARG A C 1
ATOM 612 O O . ARG A 1 83 ? 1.829 4.628 2.178 1.00 97.50 83 ARG A O 1
ATOM 619 N N . ARG A 1 84 ? 2.684 4.700 4.258 1.00 96.94 84 ARG A N 1
ATOM 620 C CA . ARG A 1 84 ? 4.073 4.899 3.839 1.00 96.94 84 ARG A CA 1
ATOM 621 C C . ARG A 1 84 ? 4.627 3.683 3.101 1.00 96.94 84 ARG A C 1
ATOM 623 O O . ARG A 1 84 ? 5.206 3.838 2.036 1.00 96.94 84 ARG A O 1
ATOM 630 N N . ALA A 1 85 ? 4.453 2.488 3.661 1.00 97.19 85 ALA A N 1
ATOM 631 C CA . ALA A 1 85 ? 5.058 1.274 3.129 1.00 97.19 85 ALA A CA 1
ATOM 632 C C . ALA A 1 85 ? 4.560 0.959 1.710 1.00 97.19 85 ALA A C 1
ATOM 634 O O . ALA A 1 85 ? 5.368 0.629 0.844 1.00 97.19 85 ALA A O 1
ATOM 635 N N . ILE A 1 86 ? 3.256 1.110 1.454 1.00 97.75 86 ILE A N 1
ATOM 636 C CA . ILE A 1 86 ? 2.679 0.864 0.129 1.00 97.75 86 ILE A CA 1
ATOM 637 C C . ILE A 1 86 ? 3.062 1.962 -0.867 1.00 97.75 86 ILE A C 1
ATOM 639 O O . ILE A 1 86 ? 3.460 1.631 -1.982 1.00 97.75 86 ILE A O 1
ATOM 643 N N . ALA A 1 87 ? 3.023 3.240 -0.475 1.00 96.69 87 ALA A N 1
ATOM 644 C CA . ALA A 1 87 ? 3.444 4.336 -1.351 1.00 96.69 87 ALA A CA 1
ATOM 645 C C . ALA A 1 87 ? 4.923 4.203 -1.764 1.00 96.69 87 ALA A C 1
ATOM 647 O O . ALA A 1 87 ? 5.259 4.316 -2.945 1.00 96.69 87 ALA A O 1
ATOM 648 N N . ASP A 1 88 ? 5.806 3.898 -0.806 1.00 96.00 88 ASP A N 1
ATOM 649 C CA . ASP A 1 88 ? 7.233 3.681 -1.061 1.00 96.00 88 ASP A CA 1
ATOM 650 C C . ASP A 1 88 ? 7.451 2.455 -1.972 1.00 96.00 88 ASP A C 1
ATOM 652 O O . ASP A 1 88 ? 8.246 2.514 -2.913 1.00 96.00 88 ASP A O 1
ATOM 656 N N . MET A 1 89 ? 6.707 1.364 -1.752 1.00 97.12 89 MET A N 1
ATOM 657 C CA . MET A 1 89 ? 6.788 0.147 -2.565 1.00 97.12 89 MET A CA 1
ATOM 658 C C . MET A 1 89 ? 6.317 0.369 -4.004 1.00 97.12 89 MET A C 1
ATOM 660 O O . MET A 1 89 ? 7.053 0.031 -4.930 1.00 97.12 89 MET A O 1
ATOM 664 N N . LEU A 1 90 ? 5.136 0.963 -4.210 1.00 97.06 90 LEU A N 1
ATOM 665 C CA . LEU A 1 90 ? 4.588 1.226 -5.545 1.00 97.06 90 LEU A CA 1
ATOM 666 C C . LEU A 1 90 ? 5.497 2.169 -6.336 1.00 97.06 90 LEU A C 1
ATOM 668 O O . LEU A 1 90 ? 5.800 1.913 -7.504 1.00 97.06 90 LEU A O 1
ATOM 672 N N . ARG A 1 91 ? 5.997 3.224 -5.684 1.00 96.12 91 ARG A N 1
ATOM 673 C CA . ARG A 1 91 ? 6.966 4.146 -6.280 1.00 96.12 91 ARG A CA 1
ATOM 674 C C . ARG A 1 91 ? 8.237 3.417 -6.699 1.00 96.12 91 ARG A C 1
ATOM 676 O O . ARG A 1 91 ? 8.595 3.474 -7.872 1.00 96.12 91 ARG A O 1
ATOM 683 N N . ALA A 1 92 ? 8.888 2.706 -5.779 1.00 96.25 92 ALA A N 1
ATOM 684 C CA . ALA A 1 92 ? 10.136 2.005 -6.070 1.00 96.25 92 ALA A CA 1
ATOM 685 C C . ALA A 1 92 ? 9.950 0.915 -7.136 1.00 96.25 92 ALA A C 1
ATOM 687 O O . ALA A 1 92 ? 10.803 0.760 -8.004 1.00 96.25 92 ALA A O 1
ATOM 688 N N . CYS A 1 93 ? 8.816 0.208 -7.121 1.00 96.94 93 CYS A N 1
ATOM 689 C CA . CYS A 1 93 ? 8.467 -0.782 -8.135 1.00 96.94 93 CYS A CA 1
ATOM 690 C C . CYS A 1 93 ? 8.394 -0.144 -9.526 1.00 96.94 93 CYS A C 1
ATOM 692 O O . CYS A 1 93 ? 9.008 -0.648 -10.464 1.00 96.94 93 CYS A O 1
ATOM 694 N N . LYS A 1 94 ? 7.693 0.990 -9.663 1.00 97.38 94 LYS A N 1
ATOM 695 C CA . LYS A 1 94 ? 7.563 1.683 -10.950 1.00 97.38 94 LYS A CA 1
ATOM 696 C C . LYS A 1 94 ? 8.899 2.267 -11.405 1.00 97.38 94 LYS A C 1
ATOM 698 O O . LYS A 1 94 ? 9.285 2.062 -12.548 1.00 97.38 94 LYS A O 1
ATOM 703 N N . GLU A 1 95 ? 9.630 2.942 -10.524 1.00 97.25 95 GLU A N 1
ATOM 704 C CA . GLU A 1 95 ? 10.947 3.515 -10.836 1.00 97.25 95 GLU A CA 1
ATOM 705 C C . GLU A 1 95 ? 11.954 2.440 -11.288 1.00 97.25 95 GLU A C 1
ATOM 707 O O . GLU A 1 95 ? 12.644 2.641 -12.288 1.00 97.25 95 GLU A O 1
ATOM 712 N N . ALA A 1 96 ? 11.991 1.282 -10.620 1.00 96.94 96 ALA A N 1
ATOM 713 C CA . ALA A 1 96 ? 12.874 0.175 -10.982 1.00 96.94 96 ALA A CA 1
ATOM 714 C C . ALA A 1 96 ? 12.416 -0.555 -12.251 1.00 96.94 96 ALA A C 1
ATOM 716 O O . ALA A 1 96 ? 13.234 -0.916 -13.093 1.00 96.94 96 ALA A O 1
ATOM 717 N N . ALA A 1 97 ? 11.107 -0.743 -12.442 1.00 96.81 97 ALA A N 1
ATOM 718 C CA . ALA A 1 97 ? 10.571 -1.433 -13.614 1.00 96.81 97 ALA A CA 1
ATOM 719 C C . ALA A 1 97 ? 10.839 -0.672 -14.927 1.00 96.81 97 ALA A C 1
ATOM 721 O O . ALA A 1 97 ? 10.903 -1.290 -15.989 1.00 96.81 97 ALA A O 1
ATOM 722 N N . TYR A 1 98 ? 11.007 0.653 -14.866 1.00 96.56 98 TYR A N 1
ATOM 723 C CA . TYR A 1 98 ? 11.372 1.497 -16.009 1.00 96.56 98 TYR A CA 1
ATOM 724 C C . TYR A 1 98 ? 12.885 1.757 -16.133 1.00 96.56 98 TYR A C 1
ATOM 726 O O . TYR A 1 98 ? 13.292 2.545 -16.987 1.00 96.56 98 TYR A O 1
ATOM 734 N N . HIS A 1 99 ? 13.725 1.091 -15.335 1.00 96.69 99 HIS A N 1
ATOM 735 C CA . HIS A 1 99 ? 15.177 1.177 -15.476 1.00 96.69 99 HIS A CA 1
ATOM 736 C C . HIS A 1 99 ? 15.630 0.661 -16.863 1.00 96.69 99 HIS A C 1
ATOM 738 O O . HIS A 1 99 ? 15.107 -0.359 -17.320 1.00 96.69 99 HIS A O 1
ATOM 744 N N . PRO A 1 100 ? 16.599 1.307 -17.549 1.00 94.50 100 PRO A N 1
ATOM 745 C CA . PRO A 1 100 ? 16.991 0.942 -18.919 1.00 94.50 100 PRO A CA 1
ATOM 746 C C . PRO A 1 100 ? 17.475 -0.503 -19.091 1.00 94.50 100 PRO A C 1
ATOM 748 O O . PRO A 1 100 ? 17.321 -1.086 -20.160 1.00 94.50 100 PRO A O 1
ATOM 751 N N . GLU A 1 101 ? 18.047 -1.081 -18.036 1.00 94.75 101 GLU A N 1
ATOM 752 C CA . GLU A 1 101 ? 18.555 -2.460 -18.030 1.00 94.75 101 GLU A CA 1
ATOM 753 C C . GLU A 1 101 ? 17.459 -3.512 -17.783 1.00 94.75 101 GLU A C 1
ATOM 755 O O . GLU A 1 101 ? 17.720 -4.712 -17.852 1.00 94.75 101 GLU A O 1
ATOM 760 N N . VAL A 1 102 ? 16.221 -3.089 -17.503 1.00 95.19 102 VAL A N 1
ATOM 761 C CA . VAL A 1 102 ? 15.095 -3.993 -17.253 1.00 95.19 102 VAL A CA 1
ATOM 762 C C . VAL A 1 102 ? 14.356 -4.279 -18.557 1.00 95.19 102 VAL A C 1
ATOM 764 O O . VAL A 1 102 ? 13.816 -3.386 -19.217 1.00 95.19 102 VAL A O 1
ATOM 767 N N . SER A 1 103 ? 14.299 -5.560 -18.921 1.00 96.88 103 SER A N 1
ATOM 768 C CA . SER A 1 103 ? 13.596 -6.019 -20.117 1.00 96.88 103 SER A CA 1
ATOM 769 C C . SER A 1 103 ? 12.083 -5.792 -20.019 1.00 96.88 103 SER A C 1
ATOM 771 O O . SER A 1 103 ? 11.499 -5.683 -18.937 1.00 96.88 103 SER A O 1
ATOM 773 N N . ALA A 1 104 ? 11.412 -5.728 -21.171 1.00 96.00 104 ALA A N 1
ATOM 774 C CA . ALA A 1 104 ? 9.976 -5.456 -21.222 1.00 96.00 104 ALA A CA 1
ATOM 775 C C . ALA A 1 104 ? 9.135 -6.527 -20.501 1.00 96.00 104 ALA A C 1
ATOM 777 O O . ALA A 1 104 ? 8.150 -6.185 -19.846 1.00 96.00 104 ALA A O 1
ATOM 778 N N . ASP A 1 105 ? 9.537 -7.798 -20.581 1.00 97.12 105 ASP A N 1
ATOM 779 C CA . ASP A 1 105 ? 8.867 -8.908 -19.900 1.00 97.12 105 ASP A CA 1
ATOM 780 C C . ASP A 1 105 ? 9.022 -8.815 -18.373 1.00 97.12 105 ASP A C 1
ATOM 782 O O . ASP A 1 105 ? 8.037 -8.967 -17.643 1.00 97.12 105 ASP A O 1
ATOM 786 N N . VAL A 1 106 ? 10.220 -8.478 -17.877 1.00 96.06 106 VAL A N 1
ATOM 787 C CA . VAL A 1 106 ? 10.470 -8.274 -16.444 1.00 96.06 106 VAL A CA 1
ATOM 788 C C . VAL A 1 106 ? 9.703 -7.055 -15.944 1.00 96.06 106 VAL A C 1
ATOM 790 O O . VAL A 1 106 ? 9.038 -7.149 -14.913 1.00 96.06 106 VAL A O 1
ATOM 793 N N . ARG A 1 107 ? 9.698 -5.948 -16.699 1.00 96.38 107 ARG A N 1
ATOM 794 C CA . ARG A 1 107 ? 8.894 -4.754 -16.394 1.00 96.38 107 ARG A CA 1
ATOM 795 C C . ARG A 1 107 ? 7.413 -5.098 -16.258 1.00 96.38 107 ARG A C 1
ATOM 797 O O . ARG A 1 107 ? 6.796 -4.742 -15.257 1.00 96.38 107 ARG A O 1
ATOM 804 N N . GLN A 1 108 ? 6.837 -5.803 -17.233 1.00 97.06 108 GLN A N 1
ATOM 805 C CA . GLN A 1 108 ? 5.421 -6.175 -17.202 1.00 97.06 108 GLN A CA 1
ATOM 806 C C . GLN A 1 108 ? 5.093 -7.046 -15.983 1.00 97.06 108 GLN A C 1
ATOM 808 O O . GLN A 1 108 ? 4.080 -6.825 -15.31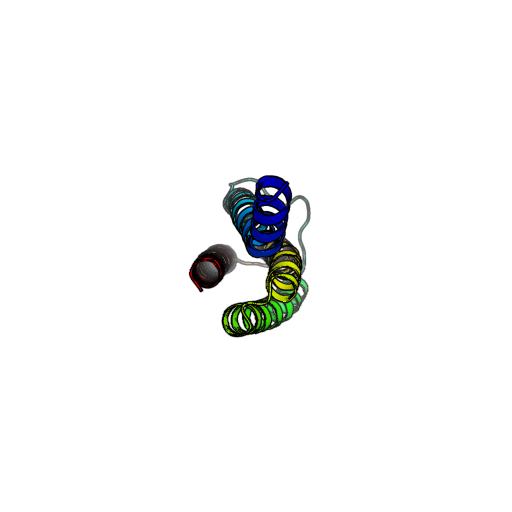8 1.00 97.06 108 GLN A O 1
ATOM 813 N N . ARG A 1 109 ? 5.959 -8.012 -15.659 1.00 97.50 109 ARG A N 1
ATOM 814 C CA . ARG A 1 109 ? 5.795 -8.869 -14.477 1.00 97.50 109 ARG A CA 1
ATOM 815 C C . ARG A 1 109 ? 5.908 -8.077 -13.178 1.00 97.50 109 ARG A C 1
ATOM 817 O O . ARG A 1 109 ? 5.071 -8.269 -12.302 1.00 97.50 109 ARG A O 1
ATOM 824 N N . ALA A 1 110 ? 6.895 -7.190 -13.063 1.00 95.94 110 ALA A N 1
ATOM 825 C CA . ALA A 1 110 ? 7.091 -6.348 -11.886 1.00 95.94 110 ALA A CA 1
ATOM 826 C C . ALA A 1 110 ? 5.872 -5.453 -11.635 1.00 95.94 110 ALA A C 1
ATOM 828 O O . ALA A 1 110 ? 5.348 -5.441 -10.526 1.00 95.94 110 ALA A O 1
ATOM 829 N N . LEU A 1 111 ? 5.362 -4.786 -12.677 1.00 97.44 111 LEU A N 1
ATOM 830 C CA . LEU A 1 111 ? 4.173 -3.941 -12.562 1.00 97.44 111 LEU A CA 1
ATOM 831 C C . LEU A 1 111 ? 2.925 -4.750 -12.183 1.00 97.44 111 LEU A C 1
ATOM 833 O O . LEU A 1 111 ? 2.159 -4.324 -11.322 1.00 97.44 111 LEU A O 1
ATOM 837 N N . ARG A 1 112 ? 2.737 -5.939 -12.770 1.00 97.88 112 ARG A N 1
ATOM 838 C CA . ARG A 1 112 ? 1.618 -6.822 -12.414 1.00 97.88 112 ARG A CA 1
ATOM 839 C C . ARG A 1 112 ? 1.677 -7.243 -10.944 1.00 97.88 112 ARG A C 1
ATOM 841 O O . ARG A 1 112 ? 0.705 -7.050 -10.226 1.00 97.88 112 ARG A O 1
ATOM 848 N N . PHE A 1 113 ? 2.812 -7.771 -10.492 1.00 96.94 113 PHE A N 1
ATOM 849 C CA . PHE A 1 113 ? 2.957 -8.232 -9.110 1.00 96.94 113 PHE A CA 1
ATOM 850 C C . PHE A 1 113 ? 2.957 -7.083 -8.095 1.00 96.94 113 PHE A C 1
ATOM 852 O O . PHE A 1 113 ? 2.466 -7.259 -6.986 1.00 96.94 113 PHE A O 1
ATOM 859 N N . GLY A 1 114 ? 3.457 -5.900 -8.464 1.00 97.00 114 GLY A N 1
ATOM 860 C CA . GLY A 1 114 ? 3.346 -4.696 -7.638 1.00 97.00 114 GLY A CA 1
ATOM 861 C C . GLY A 1 114 ? 1.889 -4.296 -7.403 1.00 97.00 114 GLY A C 1
ATOM 862 O O . GLY A 1 114 ? 1.513 -3.998 -6.270 1.00 97.00 114 GLY A O 1
ATOM 863 N N . LYS A 1 115 ? 1.055 -4.375 -8.449 1.00 98.12 115 LYS A N 1
ATOM 864 C CA . LYS A 1 115 ? -0.392 -4.168 -8.337 1.00 98.12 115 LYS A CA 1
ATOM 865 C C . LYS A 1 115 ? -1.060 -5.242 -7.473 1.00 98.12 115 LYS A C 1
ATOM 867 O O . LYS A 1 115 ? -1.713 -4.887 -6.504 1.00 98.12 115 LYS A O 1
ATOM 872 N N . GLU A 1 116 ? -0.848 -6.524 -7.776 1.00 98.00 116 GLU A N 1
ATOM 873 C CA . GLU A 1 116 ? -1.435 -7.642 -7.012 1.00 98.00 116 GLU A CA 1
ATOM 874 C C . GLU A 1 116 ? -1.057 -7.585 -5.520 1.00 98.00 116 GLU A C 1
ATOM 876 O O . GLU A 1 116 ? -1.879 -7.869 -4.655 1.00 98.00 116 GLU A O 1
ATOM 881 N N . CYS A 1 117 ? 0.172 -7.162 -5.204 1.00 97.19 117 CYS A N 1
ATOM 882 C CA . CYS A 1 117 ? 0.624 -6.947 -3.830 1.00 97.19 117 CYS A CA 1
ATOM 883 C C . CYS A 1 117 ? -0.169 -5.835 -3.127 1.00 97.19 117 CYS A C 1
ATOM 885 O O . CYS A 1 117 ? -0.590 -6.011 -1.986 1.00 97.19 117 CYS A O 1
ATOM 887 N N . ALA A 1 118 ? -0.387 -4.699 -3.795 1.00 97.94 118 ALA A N 1
ATOM 888 C CA . ALA A 1 118 ? -1.171 -3.602 -3.233 1.00 97.94 118 ALA A CA 1
ATOM 889 C C . ALA A 1 118 ? -2.660 -3.956 -3.102 1.00 97.94 118 ALA A C 1
ATOM 891 O O . ALA A 1 118 ? -3.253 -3.627 -2.079 1.00 97.94 118 ALA A O 1
ATOM 892 N N . ASP A 1 119 ? -3.232 -4.660 -4.083 1.00 98.38 119 ASP A N 1
ATOM 893 C CA . ASP A 1 119 ? -4.613 -5.155 -4.040 1.00 98.38 119 ASP A CA 1
ATOM 894 C C . ASP A 1 119 ? -4.806 -6.126 -2.859 1.00 98.38 119 ASP A C 1
ATOM 896 O O . ASP A 1 119 ? -5.664 -5.902 -2.010 1.00 98.38 119 ASP A O 1
ATOM 900 N N . GLY A 1 120 ? -3.937 -7.132 -2.709 1.00 98.06 120 GLY A N 1
ATOM 901 C CA . GLY A 1 120 ? -4.006 -8.056 -1.569 1.00 98.06 120 GLY A CA 1
ATOM 902 C C . GLY A 1 120 ? -3.758 -7.373 -0.216 1.00 98.06 120 GLY A C 1
ATOM 903 O O . GLY A 1 120 ? -4.332 -7.757 0.803 1.00 98.06 120 GLY A O 1
ATOM 904 N N . TYR A 1 121 ? -2.930 -6.325 -0.181 1.00 98.25 121 TYR A N 1
ATOM 905 C CA . TYR A 1 121 ? -2.741 -5.530 1.032 1.00 98.25 121 TYR A CA 1
ATOM 906 C C . TYR A 1 121 ? -3.979 -4.685 1.370 1.00 98.25 121 TYR A C 1
ATOM 908 O O . TYR A 1 121 ? -4.308 -4.535 2.544 1.00 98.25 121 TYR A O 1
ATOM 916 N N . LEU A 1 122 ? -4.684 -4.148 0.368 1.00 98.38 122 LEU A N 1
ATOM 917 C CA . LEU A 1 122 ? -5.962 -3.458 0.561 1.00 98.38 122 LEU A CA 1
ATOM 918 C C . LEU A 1 122 ? -7.013 -4.402 1.149 1.00 98.38 122 LEU A C 1
ATOM 920 O O . LEU A 1 122 ? -7.630 -4.039 2.146 1.00 98.38 122 LEU A O 1
ATOM 924 N N . GLU A 1 123 ? -7.146 -5.615 0.608 1.00 97.88 123 GLU A N 1
ATOM 925 C CA . GLU A 1 123 ? -8.047 -6.645 1.148 1.00 97.88 123 GLU A CA 1
ATOM 926 C C . GLU A 1 123 ? -7.741 -6.941 2.626 1.00 97.88 123 GLU A C 1
ATOM 928 O O . GLU A 1 123 ? -8.647 -7.011 3.456 1.00 97.88 123 GLU A O 1
ATOM 933 N N . LEU A 1 124 ? -6.458 -7.038 2.996 1.00 97.00 124 LEU A N 1
ATOM 934 C CA . LEU A 1 124 ? -6.049 -7.195 4.394 1.00 97.00 124 LEU A CA 1
ATOM 935 C C . LEU A 1 124 ? -6.512 -6.020 5.269 1.00 97.00 124 LEU A C 1
ATOM 937 O O . LEU A 1 124 ? -7.025 -6.243 6.365 1.00 97.00 124 LEU A O 1
ATOM 941 N N . LEU A 1 125 ? -6.319 -4.773 4.826 1.00 97.06 125 LEU A N 1
ATOM 942 C CA . LEU A 1 125 ? -6.744 -3.603 5.602 1.00 97.06 125 LEU A CA 1
ATOM 943 C C . LEU A 1 125 ? -8.269 -3.508 5.716 1.00 97.06 125 LEU A C 1
ATOM 945 O O . LEU A 1 125 ? -8.774 -3.127 6.769 1.00 97.06 125 LEU A O 1
ATOM 949 N N . GLU A 1 126 ? -8.996 -3.865 4.657 1.00 95.94 126 GLU A N 1
ATOM 950 C CA . GLU A 1 126 ? -10.456 -3.953 4.669 1.00 95.94 126 GLU A CA 1
ATOM 951 C C . GLU A 1 126 ? -10.929 -5.014 5.664 1.00 95.94 126 GLU A C 1
ATOM 953 O O . GLU A 1 126 ? -11.842 -4.750 6.439 1.00 95.94 126 GLU A O 1
ATOM 958 N N . HIS A 1 127 ? -10.255 -6.163 5.745 1.00 93.44 127 HIS A N 1
ATOM 959 C CA . HIS A 1 127 ? -10.535 -7.153 6.783 1.00 93.44 127 HIS A CA 1
ATOM 960 C C . HIS A 1 127 ? -10.284 -6.619 8.196 1.00 93.44 127 HIS A C 1
ATOM 962 O O . HIS A 1 127 ? -11.095 -6.880 9.079 1.00 93.44 127 HIS A O 1
ATOM 968 N N . VAL A 1 128 ? -9.220 -5.838 8.418 1.00 92.06 128 VAL A N 1
ATOM 969 C CA . VAL A 1 128 ? -8.944 -5.205 9.723 1.00 92.06 128 VAL A CA 1
ATOM 970 C C . VAL A 1 128 ? -10.044 -4.215 10.130 1.00 92.06 128 VAL A C 1
ATOM 972 O O . VAL A 1 128 ? -10.269 -4.044 11.322 1.00 92.06 128 VAL A O 1
ATOM 975 N N . LEU A 1 129 ? -10.759 -3.589 9.186 1.00 88.81 129 LEU A N 1
ATOM 976 C CA . LEU A 1 129 ? -11.894 -2.705 9.499 1.00 88.81 129 LEU A CA 1
ATOM 977 C C . LEU A 1 129 ? -13.131 -3.446 10.029 1.00 88.81 129 LEU A C 1
ATOM 979 O O . LEU A 1 129 ? -13.990 -2.813 10.640 1.00 88.81 129 LEU A O 1
ATOM 983 N N . VAL A 1 130 ? -13.252 -4.748 9.755 1.00 82.38 130 VAL A N 1
ATOM 984 C CA . VAL A 1 130 ? -14.430 -5.559 10.114 1.00 82.38 130 VAL A CA 1
ATOM 985 C C . VAL A 1 130 ? -14.258 -6.256 11.475 1.00 82.38 130 VAL A C 1
ATOM 987 O O . VAL A 1 130 ? -15.224 -6.823 11.988 1.00 82.38 130 VAL A O 1
ATOM 990 N N . VAL A 1 131 ? -13.055 -6.214 12.062 1.00 67.56 131 VAL A N 1
ATOM 991 C CA . VAL A 1 131 ? -12.731 -6.782 13.387 1.00 67.56 131 VAL A CA 1
ATOM 992 C C . VAL A 1 131 ? -12.929 -5.740 14.482 1.00 67.56 131 VAL A C 1
ATOM 994 O O . VAL A 1 131 ? -13.591 -6.083 15.486 1.00 67.56 131 VAL A O 1
#

pLDDT: mean 94.71, std 4.06, range [67.56, 98.5]

Sequence (131 aa):
SLLKTVKAVEDEATKGTRALEATIEHIRQELAVFSSPVLPAKVSTPEDFIRMTKGITMATAKAVAAGNSCRQEDVIATANLSRRAIADMLRACKEAAYHPEVSADVRQRALRFGKECADGYLELLEHVLVV

Organism: Nyctibius grandis (NCBI:txid48427)

Secondary structure (DSSP, 8-state):
-HHHHHHHHHHHHHHHHHHHHHHHHHHHHHHHHHHSSPPPSS---HHHHHHHHHHHHHHHHHHHHHHHH--HHHHHHHHHHHHHHHHHHHHHHHHHHT-TTS-HHHHHHHHHHHHHHHHHHHHHHHHHHT-

Radius of gyration: 17.44 Å; chains: 1; bounding box: 44×25×50 Å

InterPro domains:
  IPR054082 Talin, IBS2B domain [PF21896] (16-129)